Protein AF-A0A6M3Y129-F1 (afdb_monomer_lite)

Organism: NCBI:txid1070528

Foldseek 3Di:
DKDWCVRQVLVLVQQVPFFPAKPDDDDDAFDKDKIKTKGAQAPVCVVSRVPRPPSV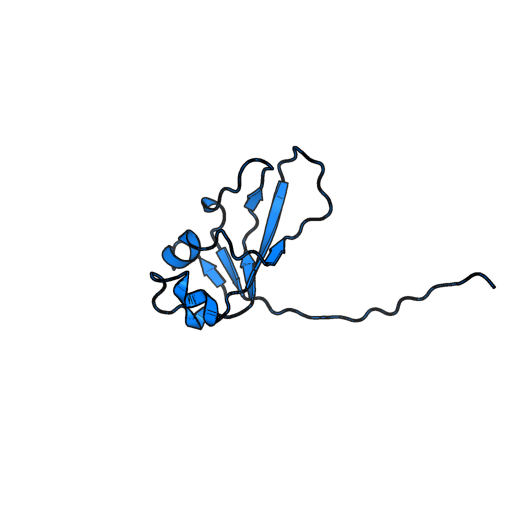VRHGIWIFDIDIDGPVDDPSVRRTMIDHDDDDDDDDDDDDDDDD

Structure (mmCIF, N/CA/C/O backbone):
data_AF-A0A6M3Y129-F1
#
_entry.id   AF-A0A6M3Y129-F1
#
loop_
_atom_site.group_PDB
_atom_site.id
_atom_site.type_symbol
_atom_site.label_atom_id
_atom_site.label_alt_id
_atom_site.label_comp_id
_atom_site.label_asym_id
_atom_site.label_entity_id
_atom_site.label_seq_id
_atom_site.pdbx_PDB_ins_code
_atom_site.Cartn_x
_atom_site.Cartn_y
_atom_site.Cartn_z
_atom_site.occupancy
_atom_site.B_iso_or_equiv
_atom_site.auth_seq_id
_atom_site.auth_comp_id
_atom_site.auth_asym_id
_atom_site.auth_atom_id
_atom_site.pdbx_PDB_model_num
ATOM 1 N N . MET A 1 1 ? 2.820 -6.539 9.905 1.00 88.19 1 MET A N 1
ATOM 2 C CA . MET A 1 1 ? 3.606 -7.243 8.862 1.00 88.19 1 MET A CA 1
ATOM 3 C C . MET A 1 1 ? 4.033 -6.213 7.828 1.00 88.19 1 MET A C 1
ATOM 5 O O . MET A 1 1 ? 3.241 -5.320 7.561 1.00 88.19 1 MET A O 1
ATOM 9 N N . LYS A 1 2 ? 5.255 -6.293 7.298 1.00 94.75 2 LYS A N 1
ATOM 10 C CA . LYS A 1 2 ? 5.790 -5.377 6.279 1.00 94.75 2 LYS A CA 1
ATOM 11 C C . LYS A 1 2 ? 6.391 -6.208 5.150 1.00 94.75 2 LYS A C 1
ATOM 13 O O . LYS A 1 2 ? 6.998 -7.233 5.442 1.00 94.75 2 LYS A O 1
ATOM 18 N N . VAL A 1 3 ? 6.210 -5.764 3.912 1.00 94.75 3 VAL A N 1
ATOM 19 C CA . VAL A 1 3 ? 6.838 -6.348 2.720 1.00 94.75 3 VAL A CA 1
ATOM 20 C C . VAL A 1 3 ? 7.475 -5.243 1.893 1.00 94.75 3 VAL A C 1
ATOM 22 O O . VAL A 1 3 ? 6.988 -4.109 1.885 1.00 94.75 3 VAL A O 1
ATOM 25 N N . THR A 1 4 ? 8.584 -5.557 1.232 1.00 95.56 4 THR A N 1
ATOM 26 C CA . THR A 1 4 ? 9.329 -4.588 0.423 1.00 95.56 4 THR A CA 1
ATOM 27 C C . THR A 1 4 ? 9.392 -5.006 -1.039 1.00 95.56 4 THR A C 1
ATOM 29 O O . THR A 1 4 ? 9.386 -6.192 -1.363 1.00 95.56 4 THR A O 1
ATOM 32 N N . ARG A 1 5 ? 9.534 -4.028 -1.936 1.00 93.44 5 ARG A N 1
ATOM 33 C CA . ARG A 1 5 ? 9.705 -4.261 -3.377 1.00 93.44 5 ARG A CA 1
ATOM 34 C C . ARG A 1 5 ? 10.906 -5.139 -3.702 1.00 93.44 5 ARG A C 1
ATOM 36 O O . ARG A 1 5 ? 10.885 -5.886 -4.667 1.00 93.44 5 ARG A O 1
ATOM 43 N N . LYS A 1 6 ? 11.960 -5.058 -2.889 1.00 93.50 6 LYS A N 1
ATOM 44 C CA . LYS A 1 6 ? 13.146 -5.904 -3.044 1.00 93.50 6 LYS A CA 1
ATOM 45 C C . LYS A 1 6 ? 12.833 -7.382 -2.799 1.00 93.50 6 LYS A C 1
ATOM 47 O O . LYS A 1 6 ? 13.442 -8.236 -3.432 1.00 93.50 6 LYS A O 1
ATOM 52 N N . GLU A 1 7 ? 11.949 -7.671 -1.850 1.00 93.44 7 GLU A N 1
ATOM 53 C CA . GLU A 1 7 ? 11.570 -9.038 -1.484 1.00 93.44 7 GLU A CA 1
ATOM 54 C C . GLU A 1 7 ? 10.517 -9.602 -2.439 1.00 93.44 7 GLU A C 1
ATOM 56 O O . GLU A 1 7 ? 10.587 -10.775 -2.782 1.00 93.44 7 GLU A O 1
ATOM 61 N N . GLU A 1 8 ? 9.567 -8.771 -2.875 1.00 92.56 8 GLU A N 1
ATOM 62 C CA . GLU A 1 8 ? 8.390 -9.198 -3.639 1.00 92.56 8 GLU A CA 1
ATOM 63 C C . GLU A 1 8 ? 8.151 -8.285 -4.862 1.00 92.56 8 GLU A C 1
ATOM 65 O O . GLU A 1 8 ? 7.120 -7.621 -4.942 1.00 92.56 8 GLU A O 1
ATOM 70 N N . PRO A 1 9 ? 9.093 -8.188 -5.819 1.00 91.50 9 PRO A N 1
ATOM 71 C CA . PRO A 1 9 ? 9.045 -7.195 -6.899 1.00 91.50 9 PRO A CA 1
ATOM 72 C C . PRO A 1 9 ? 7.805 -7.318 -7.791 1.00 91.50 9 PRO A C 1
ATOM 74 O O . PRO A 1 9 ? 7.235 -6.300 -8.178 1.00 91.50 9 PRO A O 1
ATOM 77 N N . GLU A 1 10 ? 7.354 -8.545 -8.060 1.00 89.69 10 GLU A N 1
ATOM 78 C CA . GLU A 1 10 ? 6.175 -8.814 -8.893 1.00 89.69 10 GLU A CA 1
ATOM 79 C C . GLU A 1 10 ? 4.899 -8.222 -8.291 1.00 89.69 10 GLU A C 1
ATOM 81 O O . GLU A 1 10 ? 4.098 -7.631 -9.008 1.00 89.69 10 GLU A O 1
ATOM 86 N N . LEU A 1 11 ? 4.757 -8.273 -6.959 1.00 89.75 11 LEU A N 1
ATOM 87 C CA . LEU A 1 11 ? 3.634 -7.636 -6.275 1.00 89.75 11 LEU A CA 1
ATOM 88 C C . LEU A 1 11 ? 3.612 -6.134 -6.560 1.00 89.75 11 LEU A C 1
ATOM 90 O O . LEU A 1 11 ? 2.553 -5.595 -6.853 1.00 89.75 11 LEU A O 1
ATOM 94 N N . PHE A 1 12 ? 4.773 -5.472 -6.479 1.00 89.50 12 PHE A N 1
ATOM 95 C CA . PHE A 1 12 ? 4.906 -4.018 -6.613 1.00 89.50 12 PHE A CA 1
ATOM 96 C C . PHE A 1 12 ? 4.759 -3.518 -8.048 1.00 89.50 12 PHE A C 1
ATOM 98 O O . PHE A 1 12 ? 4.230 -2.427 -8.258 1.00 89.50 12 PHE A O 1
ATOM 105 N N . ASN A 1 13 ? 5.178 -4.316 -9.029 1.00 85.62 13 ASN A N 1
ATOM 106 C CA . ASN A 1 13 ? 5.026 -3.983 -10.444 1.00 85.62 13 ASN A CA 1
ATOM 107 C C . ASN A 1 13 ? 3.550 -3.929 -10.882 1.00 85.62 13 ASN A C 1
ATOM 109 O O . ASN A 1 13 ? 3.229 -3.284 -11.876 1.00 85.62 13 ASN A O 1
ATOM 113 N N . GLU A 1 14 ? 2.653 -4.564 -10.125 1.00 79.56 14 GLU A N 1
ATOM 114 C CA . GLU A 1 14 ? 1.241 -4.737 -10.475 1.00 79.56 14 GLU A CA 1
ATOM 115 C C . GLU A 1 14 ? 0.285 -3.914 -9.561 1.00 79.56 14 GLU A C 1
ATOM 117 O O . GLU A 1 14 ? -0.933 -4.054 -9.640 1.00 79.56 14 GLU A O 1
ATOM 122 N N . ILE A 1 15 ? 0.782 -3.015 -8.690 1.00 76.12 15 ILE A N 1
ATOM 123 C CA . ILE A 1 15 ? -0.035 -2.251 -7.701 1.00 76.12 15 ILE A CA 1
ATOM 124 C C . ILE A 1 15 ? -0.905 -1.139 -8.322 1.00 76.12 15 ILE A C 1
ATOM 126 O O . ILE A 1 15 ? -1.889 -0.714 -7.710 1.00 76.12 15 ILE A O 1
ATOM 130 N N . GLY A 1 16 ? -0.555 -0.655 -9.519 1.00 63.22 16 GLY A N 1
ATOM 131 C CA . GLY A 1 16 ? -0.946 0.664 -10.044 1.00 63.22 16 GLY A CA 1
ATOM 132 C C . GLY A 1 16 ? -2.442 1.026 -10.047 1.00 63.22 16 GLY A C 1
ATOM 133 O O . GLY A 1 16 ? -2.784 2.207 -10.026 1.00 63.22 16 GLY A O 1
ATOM 134 N N . GLU A 1 17 ? -3.356 0.054 -10.021 1.00 59.94 17 GLU A N 1
ATOM 135 C CA . GLU A 1 17 ? -4.801 0.312 -10.126 1.00 59.94 17 GLU A CA 1
ATOM 136 C C . GLU A 1 17 ? -5.606 0.064 -8.835 1.00 59.94 17 GLU A C 1
ATOM 138 O O . GLU A 1 17 ? -6.778 0.426 -8.777 1.00 59.94 17 GLU A O 1
ATOM 143 N N . MET A 1 18 ? -5.009 -0.483 -7.767 1.00 64.06 18 MET A N 1
ATOM 144 C CA . MET A 1 18 ? -5.761 -0.987 -6.595 1.00 64.06 18 MET A CA 1
ATOM 145 C C . MET A 1 18 ? -5.809 -0.041 -5.385 1.00 64.06 18 MET A C 1
ATOM 147 O O . MET A 1 18 ? -6.143 -0.438 -4.266 1.00 64.06 18 MET A O 1
ATOM 151 N N . ILE A 1 19 ? -5.472 1.232 -5.585 1.00 68.31 19 ILE A N 1
ATOM 152 C CA . ILE A 1 19 ? -5.550 2.233 -4.520 1.00 68.31 19 ILE A CA 1
ATOM 153 C C . ILE A 1 19 ? -7.017 2.587 -4.248 1.00 68.31 19 ILE A C 1
ATOM 155 O O . ILE A 1 19 ? -7.665 3.224 -5.079 1.00 68.31 19 ILE A O 1
ATOM 159 N N . ILE A 1 20 ? -7.504 2.239 -3.055 1.00 69.69 20 ILE A N 1
ATOM 160 C CA . ILE A 1 20 ? -8.880 2.527 -2.619 1.00 69.69 20 ILE A CA 1
ATOM 161 C C . ILE A 1 20 ? -8.991 3.805 -1.788 1.00 69.69 20 ILE A C 1
ATOM 163 O O . ILE A 1 20 ? -10.057 4.413 -1.740 1.00 69.69 20 ILE A O 1
ATOM 167 N N . ASP A 1 21 ? -7.898 4.222 -1.149 1.00 66.44 21 ASP A N 1
ATOM 168 C CA . ASP A 1 21 ? -7.847 5.453 -0.372 1.00 66.44 21 ASP A CA 1
ATOM 169 C C . ASP A 1 21 ? -6.451 6.068 -0.448 1.00 66.44 21 ASP A C 1
ATOM 171 O O . ASP A 1 21 ? -5.431 5.389 -0.584 1.00 66.44 21 ASP A O 1
ATOM 175 N N . ARG A 1 22 ? -6.404 7.388 -0.383 1.00 72.31 22 ARG A N 1
ATOM 176 C CA . ARG A 1 22 ? -5.185 8.179 -0.414 1.00 72.31 22 ARG A CA 1
ATOM 177 C C . ARG A 1 22 ? -5.310 9.215 0.684 1.00 72.31 22 ARG A C 1
ATOM 179 O O . ARG A 1 22 ? -6.379 9.786 0.848 1.00 72.31 22 ARG A O 1
ATOM 186 N N . SER A 1 23 ? -4.216 9.557 1.357 1.00 64.06 23 SER A N 1
ATOM 187 C CA . SER A 1 23 ? -4.215 10.580 2.415 1.00 64.06 23 SER A CA 1
ATOM 188 C C . SER A 1 23 ? -4.467 12.017 1.904 1.00 64.06 23 SER A C 1
ATOM 190 O O . SER A 1 23 ? -3.973 12.975 2.497 1.00 64.06 23 SER A O 1
ATOM 192 N N . GLN A 1 24 ? -5.164 12.188 0.773 1.00 64.56 24 GLN A N 1
ATOM 193 C CA . GLN A 1 24 ? -5.483 13.477 0.177 1.00 64.56 24 GLN A CA 1
ATOM 194 C C . GLN A 1 24 ? -6.429 14.246 1.095 1.00 64.56 24 GLN A C 1
ATOM 196 O O . GLN A 1 24 ? -7.588 13.885 1.260 1.00 64.56 24 GLN A O 1
ATOM 201 N N . ASN A 1 25 ? -5.938 15.363 1.616 1.00 54.38 25 ASN A N 1
ATOM 202 C CA . ASN A 1 25 ? -6.786 16.513 1.890 1.00 54.38 25 ASN A CA 1
ATOM 203 C C . ASN A 1 25 ? -6.695 17.421 0.656 1.00 54.38 25 ASN A C 1
ATOM 205 O O . ASN A 1 25 ? -5.586 17.651 0.187 1.00 54.38 25 ASN A O 1
ATOM 209 N N . ASP A 1 26 ? -7.830 17.883 0.119 1.00 54.06 26 ASP A N 1
ATOM 210 C CA . ASP A 1 26 ? -7.975 18.782 -1.044 1.00 54.06 26 ASP A CA 1
ATOM 211 C C . ASP A 1 26 ? -6.703 19.576 -1.419 1.00 54.06 26 ASP A C 1
ATOM 213 O O . ASP A 1 26 ? -6.421 20.649 -0.878 1.00 54.06 26 ASP A O 1
ATOM 217 N N . HIS A 1 27 ? -5.923 19.060 -2.374 1.00 61.97 27 HIS A N 1
ATOM 218 C CA . HIS A 1 27 ? -4.753 19.760 -2.903 1.00 61.97 27 HIS A CA 1
ATOM 219 C C . HIS A 1 27 ? -5.117 20.499 -4.195 1.00 61.97 27 HIS A C 1
ATOM 221 O O . HIS A 1 27 ? -5.845 19.996 -5.050 1.00 61.97 27 HIS A O 1
ATOM 227 N N . ARG A 1 28 ? -4.598 21.724 -4.342 1.00 61.47 28 ARG A N 1
ATOM 228 C CA . ARG A 1 28 ? -4.836 22.580 -5.511 1.00 61.47 28 ARG A CA 1
ATOM 229 C C . ARG A 1 28 ? -4.285 21.917 -6.779 1.00 61.47 28 ARG A C 1
ATOM 231 O O . ARG A 1 28 ? -3.149 21.441 -6.776 1.00 61.47 28 ARG A O 1
ATOM 238 N N . LYS A 1 29 ? -5.065 21.967 -7.863 1.00 63.12 29 LYS A N 1
ATOM 239 C CA . LYS A 1 29 ? -4.653 21.568 -9.220 1.00 63.12 29 LYS A CA 1
ATOM 240 C C . LYS A 1 29 ? -3.266 22.149 -9.564 1.00 63.12 29 LYS A C 1
ATOM 242 O O . LYS A 1 29 ? -3.040 23.335 -9.311 1.00 63.12 29 LYS A O 1
ATOM 247 N N . GLY A 1 30 ? -2.360 21.325 -10.088 1.00 65.19 30 GLY A N 1
ATOM 248 C CA . GLY A 1 30 ? -0.982 21.674 -10.452 1.00 65.19 30 GLY A CA 1
ATOM 249 C C . GLY A 1 30 ? 0.075 21.505 -9.354 1.00 65.19 30 GLY A C 1
ATOM 250 O O . GLY A 1 30 ? 1.163 22.060 -9.486 1.00 65.19 30 GLY A O 1
ATOM 251 N N . SER A 1 31 ? -0.224 20.804 -8.255 1.00 71.25 31 SER A N 1
ATOM 252 C CA . SER A 1 31 ? 0.718 20.641 -7.134 1.00 71.25 31 SER A CA 1
ATOM 253 C C . SER A 1 31 ? 1.395 19.270 -7.130 1.00 71.25 31 SER A C 1
ATOM 255 O O . SER A 1 31 ? 0.744 18.255 -7.368 1.00 71.25 31 SER A O 1
ATOM 257 N N . THR A 1 32 ? 2.671 19.247 -6.746 1.00 79.69 32 THR A N 1
ATOM 258 C CA . THR A 1 32 ? 3.413 18.034 -6.376 1.00 79.69 32 THR A CA 1
ATOM 259 C C . THR A 1 32 ? 3.459 17.923 -4.859 1.00 79.69 32 THR A C 1
ATOM 261 O O . THR A 1 32 ? 3.796 18.893 -4.177 1.00 79.69 32 THR A O 1
ATOM 264 N N . PHE A 1 33 ? 3.112 16.762 -4.312 1.00 81.94 33 PHE A N 1
ATOM 265 C CA . PHE A 1 33 ? 3.065 16.556 -2.866 1.00 81.94 33 PHE A CA 1
ATOM 266 C C . PHE A 1 33 ? 3.367 15.111 -2.492 1.00 81.94 33 PHE A C 1
ATOM 268 O O . PHE A 1 33 ? 3.237 14.188 -3.294 1.00 81.94 33 PHE A O 1
ATOM 275 N N . TYR A 1 34 ? 3.774 14.934 -1.241 1.00 84.19 34 TYR A N 1
ATOM 276 C CA . TYR A 1 34 ? 3.976 13.621 -0.660 1.00 84.19 34 TYR A CA 1
ATOM 277 C C . TYR A 1 34 ? 2.656 13.026 -0.185 1.00 84.19 34 TYR A C 1
ATOM 279 O O . TYR A 1 34 ? 1.835 13.723 0.414 1.00 84.19 34 TYR A O 1
ATOM 287 N N . ILE A 1 35 ? 2.476 11.730 -0.403 1.00 86.88 35 ILE A N 1
ATOM 288 C CA . ILE A 1 35 ? 1.245 11.028 -0.075 1.00 86.88 35 ILE A CA 1
ATOM 289 C C . ILE A 1 35 ? 1.513 9.603 0.405 1.00 86.88 35 ILE A C 1
ATOM 291 O O . ILE A 1 35 ? 2.534 9.005 0.073 1.00 86.88 35 ILE A O 1
ATOM 295 N N . LYS A 1 36 ? 0.569 9.060 1.177 1.00 89.75 36 LYS A N 1
ATOM 296 C CA . LYS A 1 36 ? 0.429 7.624 1.425 1.00 89.75 36 LYS A CA 1
ATOM 297 C C . LYS A 1 36 ? -0.909 7.124 0.893 1.00 89.75 36 LYS A C 1
ATOM 299 O O . LYS A 1 36 ? -1.886 7.876 0.859 1.00 89.75 36 LYS A O 1
ATOM 304 N N . ALA A 1 37 ? -0.963 5.860 0.504 1.00 88.31 37 ALA A N 1
ATOM 305 C CA . ALA A 1 37 ? -2.178 5.223 0.019 1.00 88.31 37 ALA A CA 1
ATOM 306 C C . ALA A 1 37 ? -2.496 3.953 0.808 1.00 88.31 37 ALA A C 1
ATOM 308 O O . ALA A 1 37 ? -1.584 3.259 1.256 1.00 88.31 37 ALA A O 1
ATOM 309 N N . ILE A 1 38 ? -3.789 3.652 0.928 1.00 91.25 38 ILE A N 1
ATOM 310 C CA . ILE A 1 38 ? -4.287 2.348 1.352 1.00 91.25 38 ILE A CA 1
ATOM 311 C C . ILE A 1 38 ? -4.679 1.557 0.107 1.00 91.25 38 ILE A C 1
ATOM 313 O O . ILE A 1 38 ? -5.447 2.020 -0.741 1.00 91.25 38 ILE A O 1
ATOM 317 N N . ILE A 1 39 ? -4.144 0.348 0.022 1.00 90.44 39 ILE A N 1
ATOM 318 C CA . ILE A 1 39 ? -4.453 -0.645 -0.998 1.00 90.44 39 ILE A CA 1
ATOM 319 C C . ILE A 1 39 ? -5.212 -1.777 -0.321 1.00 90.44 39 ILE A C 1
ATOM 321 O O . ILE A 1 39 ? -4.863 -2.205 0.783 1.00 90.44 39 ILE A O 1
ATOM 325 N N . GLU A 1 40 ? -6.244 -2.268 -0.989 1.00 91.31 40 GLU A N 1
ATOM 326 C CA . GLU A 1 40 ? -6.970 -3.461 -0.580 1.00 91.31 40 GLU A CA 1
ATOM 327 C C . GLU A 1 40 ? -6.708 -4.559 -1.605 1.00 91.31 40 GLU A C 1
ATOM 329 O O . GLU A 1 40 ? -7.063 -4.416 -2.768 1.00 91.31 40 GLU A O 1
ATOM 334 N N . PHE A 1 41 ? -6.094 -5.655 -1.167 1.00 90.44 41 PHE A N 1
ATOM 335 C CA . PHE A 1 41 ? -5.970 -6.863 -1.977 1.00 90.44 41 PHE A CA 1
ATOM 336 C C . PHE A 1 41 ? -7.126 -7.792 -1.628 1.00 90.44 41 PHE A C 1
ATOM 338 O O . PHE A 1 41 ? -7.200 -8.275 -0.493 1.00 90.44 41 PHE A O 1
ATOM 345 N N . ARG A 1 42 ? -8.025 -8.069 -2.574 1.00 91.25 42 ARG A N 1
ATOM 346 C CA . ARG A 1 42 ? -9.108 -9.040 -2.374 1.00 91.25 42 ARG A CA 1
ATOM 347 C C . ARG A 1 42 ? -8.777 -10.369 -3.040 1.00 91.25 42 ARG A C 1
ATOM 349 O O . ARG A 1 42 ? -8.002 -10.383 -3.999 1.00 91.25 42 ARG A O 1
ATOM 356 N N . PRO A 1 43 ? -9.346 -11.496 -2.572 1.00 92.19 43 PRO A N 1
ATOM 357 C CA . PRO A 1 43 ? -9.126 -12.801 -3.196 1.00 92.19 43 PRO A CA 1
ATOM 358 C C . PRO A 1 43 ? -9.431 -12.815 -4.702 1.00 92.19 43 PRO A C 1
ATOM 360 O O . PRO A 1 43 ? -8.742 -13.488 -5.467 1.00 92.19 43 PRO A O 1
ATOM 363 N N . GLU A 1 44 ? -10.436 -12.052 -5.140 1.00 89.62 44 GLU A N 1
ATOM 364 C CA . GLU A 1 44 ? -10.878 -12.001 -6.537 1.00 89.62 44 GLU A CA 1
ATO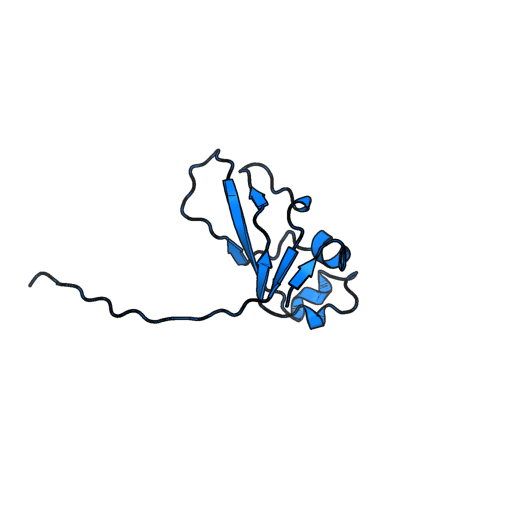M 365 C C . GLU A 1 44 ? -9.869 -11.303 -7.459 1.00 89.62 44 GLU A C 1
ATOM 367 O O . GLU A 1 44 ? -9.861 -11.557 -8.669 1.00 89.62 44 GLU A O 1
ATOM 372 N N . ASP A 1 45 ? -8.994 -10.466 -6.899 1.00 87.25 45 ASP A N 1
ATOM 373 C CA . ASP A 1 45 ? -8.031 -9.690 -7.672 1.00 87.25 45 ASP A CA 1
ATOM 374 C C . ASP A 1 45 ? -6.836 -10.533 -8.122 1.00 87.25 45 ASP A C 1
ATOM 376 O O . ASP A 1 45 ? -6.110 -10.105 -9.011 1.00 87.25 45 ASP A O 1
ATOM 380 N N . LYS A 1 46 ? -6.662 -11.769 -7.619 1.00 88.50 46 LYS A N 1
ATOM 381 C CA . LYS A 1 46 ? -5.563 -12.680 -8.005 1.00 88.50 46 LYS A CA 1
ATOM 382 C C . LYS A 1 46 ? -5.371 -12.803 -9.521 1.00 88.50 46 LYS A C 1
ATOM 384 O O . LYS A 1 46 ? -4.254 -12.960 -9.998 1.00 88.50 46 LYS A O 1
ATOM 389 N N . ARG A 1 47 ? -6.452 -12.714 -10.303 1.00 88.00 47 ARG A N 1
ATOM 390 C CA . ARG A 1 47 ? -6.402 -12.748 -11.778 1.00 88.00 47 ARG A CA 1
ATOM 391 C C . ARG A 1 47 ? -5.611 -11.587 -12.399 1.00 88.00 47 ARG A C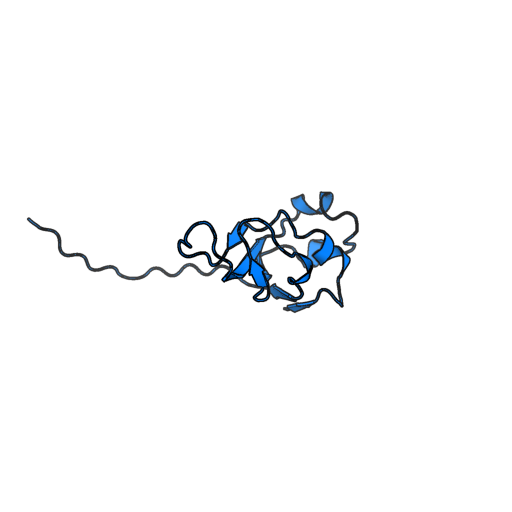 1
ATOM 393 O O . ARG A 1 47 ? -5.143 -11.719 -13.524 1.00 88.00 47 ARG A O 1
ATOM 400 N N . HIS A 1 48 ? -5.509 -10.467 -11.688 1.00 83.25 48 HIS A N 1
ATOM 401 C CA . HIS A 1 48 ? -4.725 -9.290 -12.053 1.00 83.25 48 HIS A CA 1
ATOM 402 C C . HIS A 1 48 ? -3.263 -9.412 -11.605 1.00 83.25 48 HIS A C 1
ATOM 404 O O . HIS A 1 48 ? -2.447 -8.618 -12.057 1.00 83.25 48 HIS A O 1
ATOM 410 N N . TYR A 1 49 ? -2.946 -10.438 -10.799 1.00 86.38 49 TYR A N 1
ATOM 411 C CA . TYR A 1 49 ? -1.615 -10.721 -10.266 1.00 86.38 49 TYR A CA 1
ATOM 412 C C . TYR A 1 49 ? -1.077 -12.104 -10.672 1.00 86.38 49 TYR A C 1
ATOM 414 O O . TYR A 1 49 ? -0.788 -12.945 -9.811 1.00 86.38 49 TYR A O 1
ATOM 422 N N . PRO A 1 50 ? -0.968 -12.408 -11.980 1.00 87.19 50 PRO A N 1
ATOM 423 C CA . PRO A 1 50 ? -0.607 -13.746 -12.449 1.00 87.19 50 PRO A CA 1
ATOM 424 C C . PRO A 1 50 ? 0.812 -14.171 -12.043 1.00 87.19 50 PRO A C 1
ATOM 426 O O . PRO A 1 50 ? 1.083 -15.370 -11.968 1.00 87.19 50 PRO A O 1
ATOM 429 N N . ASN A 1 51 ? 1.698 -13.209 -11.769 1.00 89.31 51 ASN A N 1
ATOM 430 C CA . ASN A 1 51 ? 3.097 -13.455 -11.421 1.00 89.31 51 ASN A CA 1
ATOM 431 C C . ASN A 1 51 ? 3.331 -13.554 -9.903 1.00 89.31 51 ASN A C 1
ATOM 433 O O . ASN A 1 51 ? 4.415 -13.932 -9.459 1.00 89.31 51 ASN A O 1
ATOM 437 N N . VAL A 1 52 ? 2.311 -13.269 -9.086 1.00 88.75 52 VAL A N 1
ATOM 438 C CA . VAL A 1 52 ? 2.397 -13.335 -7.623 1.00 88.75 52 VAL A CA 1
ATOM 439 C C . VAL A 1 52 ? 1.949 -14.718 -7.141 1.00 88.75 52 VAL A C 1
ATOM 441 O O . VAL A 1 52 ? 0.765 -14.980 -6.927 1.00 88.75 52 VAL A O 1
ATOM 444 N N . HIS A 1 53 ? 2.911 -15.624 -6.956 1.00 84.94 53 HIS A N 1
ATOM 445 C CA . HIS A 1 53 ? 2.647 -17.037 -6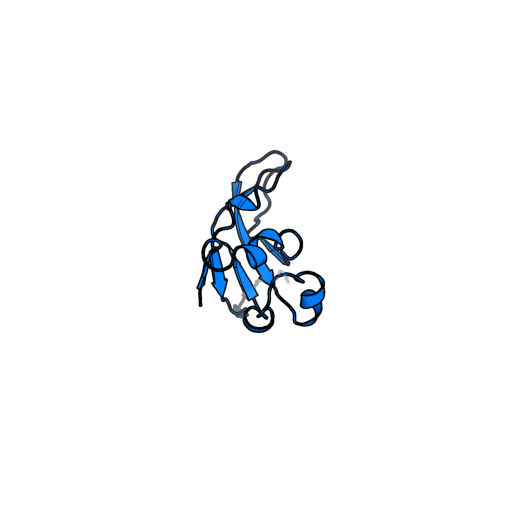.644 1.00 84.94 53 HIS A CA 1
ATOM 446 C C . HIS A 1 53 ? 1.859 -17.274 -5.342 1.00 84.94 53 HIS A C 1
ATOM 448 O O . HIS A 1 53 ? 0.981 -18.136 -5.323 1.00 84.94 53 HIS A O 1
ATOM 454 N N . ASP A 1 54 ? 2.117 -16.485 -4.294 1.00 89.38 54 ASP A N 1
ATOM 455 C CA . ASP A 1 54 ? 1.459 -16.607 -2.983 1.00 89.38 54 ASP A CA 1
ATOM 456 C C . ASP A 1 54 ? 0.482 -15.453 -2.713 1.00 89.38 54 ASP A C 1
ATOM 458 O O . ASP A 1 54 ? 0.443 -14.910 -1.607 1.00 89.38 54 ASP A O 1
ATOM 462 N N . TYR A 1 55 ? -0.272 -15.022 -3.727 1.00 90.69 55 TYR A N 1
ATOM 463 C CA . TYR A 1 55 ? -1.132 -13.837 -3.649 1.00 90.69 55 TYR A CA 1
ATOM 464 C C . TYR A 1 55 ? -2.022 -13.792 -2.388 1.00 90.69 55 TYR A C 1
ATOM 466 O O . TYR A 1 55 ? -2.201 -12.747 -1.760 1.00 90.69 55 TYR A O 1
ATOM 474 N N . GLU A 1 56 ? -2.525 -14.949 -1.957 1.00 92.94 56 GLU A N 1
ATOM 475 C CA . GLU A 1 56 ? -3.387 -15.113 -0.789 1.00 92.94 56 GLU A CA 1
ATOM 476 C C . GLU A 1 56 ? -2.786 -14.543 0.508 1.00 92.94 56 GLU A C 1
ATOM 478 O O . GLU A 1 56 ? -3.534 -14.068 1.364 1.00 92.94 56 GLU A O 1
ATOM 483 N N . LYS A 1 57 ? -1.451 -14.516 0.658 1.00 93.06 57 LYS A N 1
ATOM 484 C CA . LYS A 1 57 ? -0.786 -13.955 1.852 1.00 93.06 57 LYS A CA 1
ATOM 485 C C . LYS A 1 57 ? -0.918 -12.432 1.949 1.00 93.06 57 LYS A C 1
ATOM 487 O O . LYS A 1 57 ? -0.743 -11.860 3.028 1.00 93.06 57 LYS A O 1
ATOM 492 N N . TYR A 1 58 ? -1.246 -11.772 0.840 1.00 91.88 58 TYR A N 1
ATOM 493 C CA . TYR A 1 58 ? -1.422 -10.326 0.782 1.00 91.88 58 TYR A CA 1
ATOM 494 C C . TYR A 1 58 ? -2.873 -9.888 0.948 1.00 91.88 58 TYR A C 1
ATOM 496 O O . TYR A 1 58 ? -3.099 -8.708 1.194 1.00 91.88 58 TYR A O 1
ATOM 504 N N . VAL A 1 59 ? -3.855 -10.791 0.929 1.00 92.69 59 VAL A N 1
ATOM 505 C CA . VAL A 1 59 ? -5.275 -10.419 1.051 1.00 92.69 59 VAL A CA 1
ATOM 506 C C . VAL A 1 59 ? -5.540 -9.578 2.307 1.00 92.69 59 VAL A C 1
ATOM 508 O O . VAL A 1 59 ? -5.166 -9.963 3.417 1.00 92.69 59 VAL A O 1
ATOM 511 N N . GLY A 1 60 ? -6.157 -8.406 2.143 1.00 92.06 60 GLY A N 1
ATOM 512 C CA . GLY A 1 60 ? -6.464 -7.412 3.179 1.00 92.06 60 GLY A CA 1
ATOM 513 C C . GLY A 1 60 ? -5.878 -6.025 2.880 1.00 92.06 60 GLY A C 1
ATOM 514 O O . GLY A 1 60 ? -5.456 -5.753 1.758 1.00 92.06 60 GLY A O 1
ATOM 515 N N . TYR A 1 61 ? -5.826 -5.155 3.895 1.00 93.62 61 TYR A N 1
ATOM 516 C CA . TYR A 1 61 ? -5.425 -3.750 3.739 1.00 93.62 61 TYR A CA 1
ATOM 517 C C . TYR A 1 61 ? -3.935 -3.509 3.996 1.00 93.62 61 TYR A C 1
ATOM 519 O O . TYR A 1 61 ? -3.350 -4.057 4.939 1.00 93.62 61 TYR A O 1
ATOM 527 N N . TRP A 1 62 ? -3.332 -2.654 3.172 1.00 94.06 62 TRP A N 1
ATOM 528 C CA . TRP A 1 62 ? -1.924 -2.274 3.263 1.00 94.06 62 TRP A CA 1
ATOM 529 C C . TRP A 1 62 ? -1.730 -0.782 3.023 1.00 94.06 62 TRP A C 1
ATOM 531 O O . TRP A 1 62 ? -2.312 -0.222 2.103 1.00 94.06 62 TRP A O 1
ATOM 541 N N . GLU A 1 63 ? -0.874 -0.157 3.825 1.00 93.75 63 GLU A N 1
ATOM 542 C CA . GLU A 1 63 ? -0.422 1.222 3.647 1.00 93.75 63 GLU A CA 1
ATOM 543 C C . GLU A 1 63 ? 0.922 1.246 2.907 1.00 93.75 63 GLU A C 1
ATOM 545 O O . GLU A 1 63 ? 1.843 0.505 3.262 1.00 93.75 63 GLU A O 1
ATOM 550 N N . THR A 1 64 ? 1.052 2.111 1.903 1.00 92.75 64 THR A N 1
ATOM 551 C CA . THR A 1 64 ? 2.323 2.356 1.205 1.00 92.75 64 THR A CA 1
ATOM 552 C C . THR A 1 64 ? 3.305 3.154 2.069 1.00 92.75 64 THR A C 1
ATOM 554 O O . THR A 1 64 ? 2.912 3.908 2.963 1.00 92.75 64 THR A O 1
ATOM 557 N N . ASN A 1 65 ? 4.600 3.115 1.743 1.00 92.56 65 ASN A N 1
ATOM 558 C CA . ASN A 1 65 ? 5.490 4.207 2.147 1.00 92.56 65 ASN A CA 1
ATOM 559 C C . ASN A 1 65 ? 4.988 5.556 1.599 1.00 92.56 65 ASN A C 1
ATOM 561 O O . ASN A 1 65 ? 4.104 5.627 0.742 1.00 92.56 65 ASN A O 1
ATOM 565 N N . GLN A 1 66 ? 5.565 6.641 2.108 1.00 90.69 66 GLN A N 1
ATOM 566 C CA . GLN A 1 66 ? 5.331 7.963 1.547 1.00 90.69 66 GLN A CA 1
ATOM 567 C C . GLN A 1 66 ? 6.033 8.066 0.188 1.00 90.69 66 GLN A C 1
ATOM 569 O O . GLN A 1 66 ? 7.221 7.752 0.102 1.00 90.69 66 GLN A O 1
ATOM 574 N N . TYR A 1 67 ? 5.305 8.502 -0.836 1.00 87.00 67 TYR A N 1
ATOM 575 C CA . TYR A 1 67 ? 5.808 8.716 -2.195 1.00 87.00 67 TYR A CA 1
ATOM 576 C C . TYR A 1 67 ? 5.315 10.057 -2.745 1.00 87.00 67 TYR A C 1
ATOM 578 O O . TYR A 1 67 ? 4.379 10.659 -2.209 1.00 87.00 67 TYR A O 1
ATOM 586 N N . VAL A 1 68 ? 5.979 10.562 -3.775 1.00 84.88 68 VAL A N 1
ATOM 587 C CA . VAL A 1 68 ? 5.645 11.802 -4.464 1.00 84.88 68 VAL A CA 1
ATOM 588 C C . VAL A 1 68 ? 4.578 11.519 -5.511 1.00 84.88 68 VAL A C 1
ATOM 590 O O . VAL A 1 68 ? 4.686 10.614 -6.332 1.00 84.88 68 VAL A O 1
ATOM 593 N N . ARG A 1 69 ? 3.530 12.338 -5.507 1.00 78.88 69 ARG A N 1
ATOM 594 C CA . ARG A 1 69 ? 2.528 12.363 -6.568 1.00 78.88 69 ARG A CA 1
ATOM 595 C C . ARG A 1 69 ? 2.515 13.736 -7.219 1.00 78.88 69 ARG A C 1
ATOM 597 O O . ARG A 1 69 ? 2.458 14.751 -6.521 1.00 78.88 69 ARG A O 1
ATOM 604 N N . SER A 1 70 ? 2.512 13.749 -8.547 1.00 76.44 70 SER A N 1
ATOM 605 C CA . SER A 1 70 ? 2.209 14.930 -9.355 1.00 76.44 70 SER A CA 1
ATOM 606 C C . SER A 1 70 ? 0.841 14.766 -10.035 1.00 76.44 70 SER A C 1
ATOM 608 O O . SER A 1 70 ? 0.251 13.684 -10.002 1.00 76.44 70 SER A O 1
ATOM 610 N N . GLU A 1 71 ? 0.287 15.844 -10.593 1.00 68.50 71 GLU A N 1
ATOM 611 C CA . GLU A 1 71 ? -0.978 15.776 -11.348 1.00 68.50 71 GLU A CA 1
ATOM 612 C C . GLU A 1 71 ? -0.839 14.920 -12.613 1.00 68.50 71 GLU A C 1
ATOM 614 O O . GLU A 1 71 ? -1.769 14.194 -12.964 1.00 68.50 71 GLU A O 1
ATOM 619 N N . ASP A 1 72 ? 0.329 14.984 -13.245 1.00 68.38 72 ASP A N 1
ATOM 620 C CA . ASP A 1 72 ? 0.574 14.398 -14.560 1.00 68.38 72 ASP A CA 1
ATOM 621 C C . ASP A 1 72 ? 1.140 12.977 -14.488 1.00 68.38 72 ASP A C 1
ATOM 623 O O . ASP A 1 72 ? 1.080 12.253 -15.479 1.00 68.38 72 ASP A O 1
ATOM 627 N N . ASP A 1 73 ? 1.673 12.568 -13.332 1.00 68.19 73 ASP A 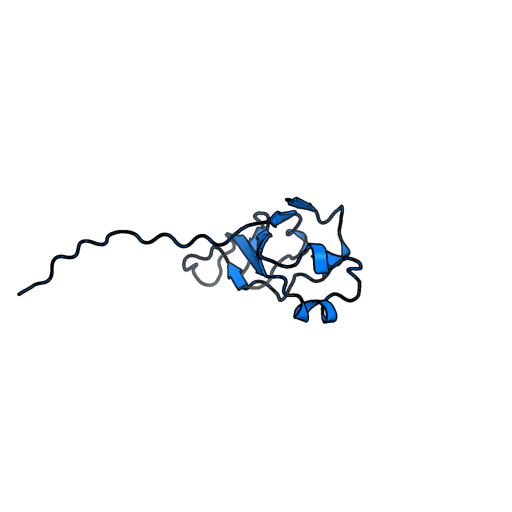N 1
ATOM 628 C CA . ASP A 1 73 ? 2.299 11.258 -13.191 1.00 68.19 73 ASP A CA 1
ATOM 629 C C . ASP A 1 73 ? 2.350 10.752 -11.742 1.00 68.19 73 ASP A C 1
ATOM 631 O O . ASP A 1 73 ? 2.509 11.521 -10.778 1.00 68.19 73 ASP A O 1
ATOM 635 N N . ILE A 1 74 ? 2.240 9.430 -11.611 1.00 71.81 74 ILE A N 1
ATOM 636 C CA . ILE A 1 74 ? 2.546 8.687 -10.392 1.00 71.81 74 ILE A CA 1
ATOM 637 C C . ILE A 1 74 ? 3.755 7.824 -10.714 1.00 71.81 74 ILE A C 1
ATOM 639 O O . ILE A 1 74 ? 3.643 6.852 -11.459 1.00 71.81 74 ILE A O 1
ATOM 643 N N . ASP A 1 75 ? 4.883 8.142 -10.085 1.00 77.75 75 ASP A N 1
ATOM 644 C CA . ASP A 1 75 ? 6.031 7.254 -10.125 1.00 77.75 75 ASP A CA 1
ATOM 645 C C . ASP A 1 75 ? 5.782 6.061 -9.191 1.00 77.75 75 ASP A C 1
ATOM 647 O O . ASP A 1 75 ? 6.038 6.091 -7.984 1.00 77.75 75 ASP A O 1
ATOM 651 N N . TRP A 1 76 ? 5.223 4.996 -9.762 1.00 78.62 76 TRP A N 1
ATOM 652 C CA . TRP A 1 76 ? 4.978 3.738 -9.062 1.00 78.62 76 TRP A CA 1
ATOM 653 C C . TRP A 1 76 ? 6.274 3.072 -8.578 1.00 78.62 76 TRP A C 1
ATOM 655 O O . TRP A 1 76 ? 6.212 2.169 -7.739 1.00 78.62 76 TRP A O 1
ATOM 665 N N . GLU A 1 77 ? 7.447 3.493 -9.066 1.00 85.00 77 GLU A N 1
ATOM 666 C CA . GLU A 1 77 ? 8.744 3.019 -8.580 1.00 85.00 77 GLU A CA 1
ATOM 667 C C . GLU A 1 77 ? 9.058 3.491 -7.160 1.00 85.00 77 GLU A C 1
ATOM 669 O O . GLU A 1 77 ? 9.701 2.767 -6.395 1.00 85.00 77 GLU A O 1
ATOM 674 N N . GLU A 1 78 ? 8.508 4.637 -6.754 1.00 87.69 78 GLU A N 1
ATOM 675 C CA . GLU A 1 78 ? 8.689 5.173 -5.405 1.00 87.69 78 GLU A CA 1
ATOM 676 C C . GLU A 1 78 ? 7.934 4.380 -4.329 1.00 87.69 78 GLU A C 1
ATOM 678 O O . GLU A 1 78 ? 8.266 4.464 -3.140 1.00 87.69 78 GLU A O 1
ATOM 683 N N . ILE A 1 79 ? 6.947 3.566 -4.718 1.00 90.50 79 ILE A N 1
ATOM 684 C CA . ILE A 1 79 ? 6.307 2.621 -3.804 1.00 90.50 79 ILE A CA 1
ATOM 685 C C . ILE A 1 79 ? 7.249 1.429 -3.625 1.00 90.50 79 ILE A C 1
ATOM 687 O O . ILE A 1 79 ? 7.436 0.589 -4.507 1.00 90.50 79 ILE A O 1
ATOM 691 N N . THR A 1 80 ? 7.867 1.373 -2.452 1.00 93.75 80 THR A N 1
ATOM 692 C CA . THR A 1 80 ? 8.916 0.412 -2.095 1.00 93.75 80 THR A CA 1
ATOM 693 C C . THR A 1 80 ? 8.553 -0.436 -0.886 1.00 93.75 80 THR A C 1
ATOM 695 O O . THR A 1 80 ? 9.154 -1.493 -0.686 1.00 93.75 80 THR A O 1
ATOM 698 N N . GLU A 1 81 ? 7.561 -0.018 -0.097 1.00 95.38 81 GLU A N 1
ATOM 699 C CA . GLU A 1 81 ? 7.118 -0.735 1.094 1.00 95.38 81 GLU A CA 1
ATOM 700 C C . GLU A 1 81 ? 5.593 -0.775 1.191 1.00 95.38 81 GLU A C 1
ATOM 702 O O . GLU A 1 81 ? 4.914 0.218 0.926 1.00 95.38 81 GLU A O 1
ATOM 707 N N . LEU A 1 82 ? 5.073 -1.916 1.644 1.00 94.44 82 LEU A N 1
ATOM 708 C CA . LEU A 1 82 ? 3.690 -2.082 2.073 1.00 94.44 82 LEU A CA 1
ATOM 709 C C . LEU A 1 82 ? 3.674 -2.555 3.526 1.00 94.44 82 LEU A C 1
ATOM 711 O O . LEU A 1 82 ? 4.309 -3.552 3.884 1.00 94.44 82 LEU A O 1
ATOM 715 N N . THR A 1 83 ? 2.909 -1.866 4.367 1.00 96.75 83 THR A N 1
ATOM 716 C CA . THR A 1 83 ? 2.694 -2.224 5.773 1.00 96.75 83 THR A CA 1
ATOM 717 C C . THR A 1 83 ? 1.253 -2.663 5.978 1.00 96.75 83 THR A C 1
ATOM 719 O O . THR A 1 83 ? 0.332 -1.927 5.648 1.00 96.75 83 THR A O 1
ATOM 722 N N . LYS A 1 84 ? 1.042 -3.862 6.527 1.00 95.62 84 LYS A N 1
ATOM 723 C CA . LYS A 1 84 ? -0.297 -4.390 6.813 1.00 95.62 84 LYS A CA 1
ATOM 724 C C . LYS A 1 84 ? -0.993 -3.503 7.839 1.00 95.62 84 LYS A C 1
ATOM 726 O O . LYS A 1 84 ? -0.417 -3.248 8.899 1.00 95.62 84 LYS A O 1
ATOM 731 N N . VAL A 1 85 ? -2.221 -3.095 7.543 1.00 94.44 85 VAL A N 1
ATOM 732 C CA . VAL A 1 85 ? -3.051 -2.267 8.422 1.00 94.44 85 VAL A CA 1
ATOM 733 C C . VAL A 1 85 ? -4.441 -2.874 8.586 1.00 94.44 85 VAL A C 1
ATOM 735 O O . VAL A 1 85 ? -4.866 -3.720 7.801 1.00 94.44 85 VAL A O 1
ATOM 738 N N . GLU A 1 86 ? -5.149 -2.435 9.619 1.00 90.69 86 GLU A N 1
ATOM 739 C CA . GLU A 1 86 ? -6.546 -2.781 9.862 1.00 90.69 86 GLU A CA 1
ATOM 740 C C . GLU A 1 86 ? -7.360 -1.495 9.964 1.00 90.69 86 GLU A C 1
ATOM 742 O O . GLU A 1 86 ? -6.921 -0.512 10.567 1.00 90.69 86 GLU A O 1
ATOM 747 N N . GLN A 1 87 ? -8.553 -1.494 9.375 1.00 85.25 87 GLN A N 1
ATOM 748 C CA . GLN A 1 87 ? -9.461 -0.367 9.505 1.00 85.25 87 GLN A CA 1
ATOM 749 C C . GLN A 1 87 ? -10.109 -0.396 10.891 1.00 85.25 87 GLN A C 1
ATOM 751 O O . GLN A 1 87 ? -10.788 -1.355 11.256 1.00 85.25 87 GLN A O 1
ATOM 756 N N . LYS A 1 88 ? -9.935 0.685 11.653 1.00 85.56 88 LYS A N 1
ATOM 757 C CA . LYS A 1 88 ? -10.603 0.883 12.939 1.00 85.56 88 LYS A CA 1
ATOM 758 C C . LYS A 1 88 ? -11.558 2.066 12.838 1.00 85.56 88 LYS A C 1
ATOM 760 O O . LYS A 1 88 ? -11.135 3.184 12.560 1.00 85.56 88 LYS A O 1
ATOM 765 N N . THR A 1 89 ? -12.844 1.828 13.079 1.00 81.69 89 THR A N 1
ATOM 766 C CA . THR A 1 89 ? -13.848 2.895 13.169 1.00 81.69 89 THR A CA 1
ATOM 767 C C . THR A 1 89 ? -14.009 3.322 14.623 1.00 81.69 89 THR A C 1
ATOM 769 O O . THR A 1 89 ? -14.350 2.507 15.478 1.00 81.69 89 THR A O 1
ATOM 772 N N . GLU A 1 90 ? -13.793 4.604 14.904 1.00 82.62 90 GLU A N 1
ATOM 773 C CA . GLU A 1 90 ? -14.040 5.203 16.217 1.00 82.62 90 GLU A CA 1
ATOM 774 C C . GLU A 1 90 ? -15.206 6.195 16.114 1.00 82.62 90 GLU A C 1
ATOM 776 O O . GLU A 1 90 ? -15.240 7.037 15.218 1.00 82.62 90 GLU A O 1
ATOM 781 N N . MET A 1 91 ? -16.186 6.089 17.016 1.00 80.81 91 MET A N 1
ATOM 782 C CA . MET A 1 91 ? -17.272 7.068 17.124 1.00 80.81 91 MET A CA 1
ATOM 783 C C . MET A 1 91 ? -16.888 8.140 18.142 1.00 80.81 91 MET A C 1
ATOM 785 O O . MET A 1 91 ? -16.565 7.817 19.284 1.00 80.81 91 MET A O 1
ATOM 789 N N . VAL A 1 92 ? -16.954 9.410 17.742 1.00 82.56 92 VAL A N 1
ATOM 790 C CA . VAL A 1 92 ? -16.645 10.555 18.610 1.00 82.56 92 VAL A CA 1
ATOM 791 C C . VAL A 1 92 ? -17.941 11.271 18.994 1.00 82.56 92 VAL A C 1
ATOM 793 O O . VAL A 1 92 ? -18.802 11.500 18.145 1.00 82.56 92 VAL A O 1
ATOM 796 N N . GLU A 1 93 ? -18.097 11.635 20.270 1.00 82.44 93 GLU A N 1
ATOM 797 C CA . GLU A 1 93 ? -19.239 12.429 20.739 1.00 82.44 93 GLU A CA 1
ATOM 798 C C . GLU A 1 93 ? -19.172 13.847 20.145 1.00 82.44 93 GLU A C 1
ATOM 800 O O . GLU A 1 93 ? -18.249 14.610 20.433 1.00 82.44 93 GLU A O 1
ATOM 805 N N . VAL A 1 94 ? -20.163 14.223 19.328 1.00 85.25 94 VAL A N 1
ATOM 806 C CA . VAL A 1 94 ? -20.254 15.569 18.744 1.00 85.25 94 VAL A CA 1
ATOM 807 C C . VAL A 1 94 ? -21.379 16.352 19.419 1.00 85.25 94 VAL A C 1
ATOM 809 O O . VAL A 1 94 ? -22.554 16.176 19.100 1.00 85.25 94 VAL A O 1
ATOM 812 N N . LYS A 1 95 ? -21.025 17.264 20.330 1.00 87.12 95 LYS A N 1
ATOM 813 C CA . LYS A 1 95 ? -21.976 18.215 20.929 1.00 87.12 95 LYS A CA 1
ATOM 814 C C . LYS A 1 95 ? -22.241 19.360 19.953 1.00 87.12 95 LYS A C 1
ATOM 816 O O . LYS A 1 95 ? -21.311 20.063 19.563 1.00 87.12 95 LYS A O 1
ATOM 821 N N . LYS A 1 96 ? -23.503 19.567 19.571 1.00 86.69 96 LYS A N 1
ATOM 822 C CA . LYS A 1 96 ? -23.935 20.699 18.735 1.00 86.69 96 LYS A CA 1
ATOM 823 C C . LYS A 1 96 ? -25.033 21.479 19.445 1.00 86.69 96 LYS A C 1
ATOM 825 O O . LYS A 1 96 ? -25.998 20.890 19.920 1.00 86.69 96 LYS A O 1
ATOM 830 N N . TRP A 1 97 ? -24.890 22.798 19.475 1.00 80.31 97 TRP A N 1
ATOM 831 C CA . TRP A 1 97 ? -25.972 23.705 19.841 1.00 80.31 97 TRP A CA 1
ATOM 832 C C . TRP A 1 97 ? -26.760 24.035 18.578 1.00 80.31 97 TRP A C 1
ATOM 834 O O . TRP A 1 97 ? -26.167 24.381 17.556 1.00 80.31 97 TRP A O 1
ATOM 844 N N . ILE A 1 98 ? -28.079 23.903 18.641 1.00 88.06 98 ILE A N 1
ATOM 845 C CA . ILE A 1 98 ? -28.988 24.302 17.565 1.00 88.06 98 ILE A CA 1
ATOM 846 C C . ILE A 1 98 ? -29.784 25.517 18.035 1.00 88.06 98 ILE A C 1
ATOM 848 O O . ILE A 1 98 ? -30.121 25.620 19.215 1.00 88.06 98 ILE A O 1
ATOM 852 N N . ALA A 1 99 ? -30.038 26.449 17.119 1.00 69.06 9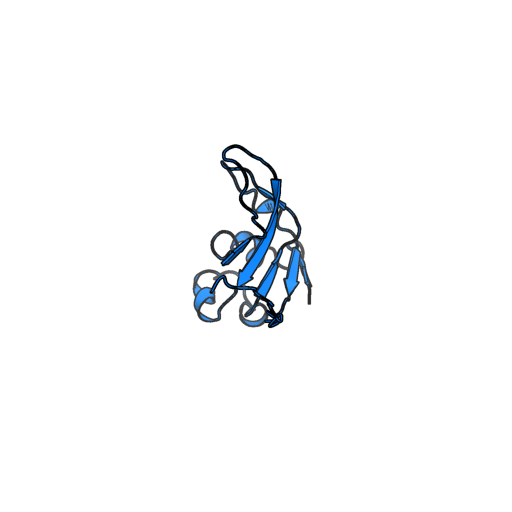9 ALA A N 1
ATOM 853 C CA . ALA A 1 99 ? -30.946 27.555 17.383 1.00 69.06 99 ALA A CA 1
ATOM 854 C C . ALA A 1 99 ? -32.376 27.008 17.503 1.00 69.06 99 ALA A C 1
ATOM 856 O O . ALA A 1 99 ? -32.760 26.131 16.724 1.00 69.06 99 ALA A O 1
ATOM 857 N N . VAL A 1 100 ? -33.124 27.516 18.481 1.00 70.06 100 VAL A N 1
ATOM 858 C CA . VAL A 1 100 ? -34.557 27.252 18.670 1.00 70.06 100 VAL A CA 1
ATOM 859 C C . VAL A 1 100 ? -35.328 28.499 18.277 1.00 70.06 100 VAL A C 1
ATOM 861 O O . VAL A 1 100 ? -34.878 29.594 18.686 1.00 70.06 100 VAL A O 1
#

Secondary structure (DSSP, 8-state):
-EEETTT-HHHHHT-TT-EEEE------TT--EEE-EEEEE-GGGGGG-TT-TTGGGG-EEEEEPPEEE-SS-B-GGG--EEEEE---------------

pLDDT: mean 83.35, std 10.75, range [54.06, 96.75]

Radius of gyration: 17.16 Å; chains: 1; bounding box: 48×45×36 Å

Sequence (100 aa):
MKVTRKEEPELFNEIGEMIIDRSQNDHRKGSTFYIKAIIEFRPEDKRHYPNVHDYEKYVGYWETNQYVRSEDDIDWEEITELTKVEQKTEMVEVKKWIAV